Protein AF-A0A6G3WWG4-F1 (afdb_monomer_lite)

Sequence (65 aa):
MADAASRLTALVEELLSEPLPVRIRAWDGSESGPPGAPVLVIRHRRALRRLLWKPGELGLARAWV

Secondary structure (DSSP, 8-state):
---HHHHHHHHHHHHHSS--SSEEE-TTS-EES-TTS-EEE---HHHHHHHHH-TTSSTTGGG--

pLDDT: mean 77.61, std 12.88, range [45.25, 91.19]

Radius of gyration: 11.56 Å; chains: 1; bounding box: 26×26×24 Å

Organism: NCBI:txid2706086

Foldseek 3Di:
DDAVQVVVQVVVCVVVVHHDQEWEQECVRHIDHDPPGHYQYHNDPVLVVVCVVPVPDDPVPVSPD

Structure (mmCIF, N/CA/C/O backbone):
data_AF-A0A6G3WWG4-F1
#
_entry.id   AF-A0A6G3WWG4-F1
#
loop_
_atom_site.group_PDB
_atom_site.id
_atom_site.type_symbol
_atom_site.label_atom_id
_atom_site.label_alt_id
_atom_site.label_comp_id
_atom_site.label_asym_id
_atom_site.label_entity_id
_atom_site.label_seq_id
_atom_site.pdbx_PDB_ins_code
_atom_site.Cartn_x
_atom_site.Cartn_y
_atom_site.Cartn_z
_atom_site.occupancy
_atom_site.B_iso_or_equiv
_atom_site.auth_seq_id
_atom_site.auth_comp_id
_atom_site.auth_asym_id
_atom_site.auth_atom_id
_atom_site.pdbx_PDB_model_num
ATOM 1 N N . MET A 1 1 ? 15.699 -10.868 0.716 1.00 54.78 1 MET A N 1
ATOM 2 C CA . MET A 1 1 ? 14.252 -11.002 0.442 1.00 54.78 1 MET A CA 1
ATOM 3 C C . MET A 1 1 ? 13.710 -9.611 0.168 1.00 54.78 1 MET A C 1
ATOM 5 O O . MET A 1 1 ? 14.090 -8.695 0.887 1.00 54.78 1 MET A O 1
ATOM 9 N N . ALA A 1 2 ? 12.977 -9.405 -0.925 1.00 68.81 2 ALA A N 1
ATOM 10 C CA . ALA A 1 2 ? 12.406 -8.092 -1.218 1.00 68.81 2 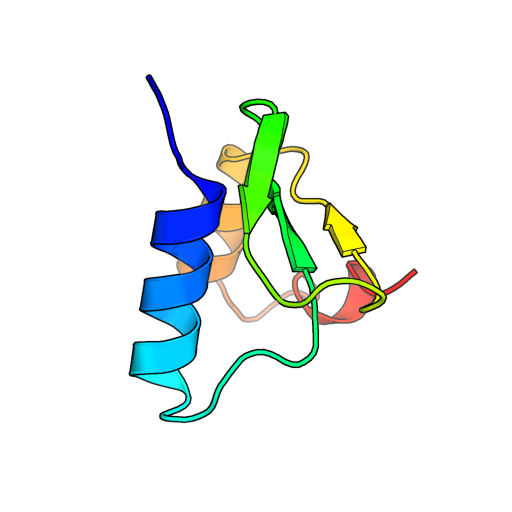ALA A CA 1
ATOM 11 C C . ALA A 1 2 ? 11.274 -7.817 -0.218 1.00 68.81 2 ALA A C 1
ATOM 13 O O . ALA A 1 2 ? 10.396 -8.658 -0.057 1.00 68.81 2 ALA A O 1
ATOM 14 N N . ASP A 1 3 ? 11.358 -6.692 0.487 1.00 85.38 3 ASP A N 1
ATOM 15 C CA . ASP A 1 3 ? 10.333 -6.241 1.429 1.00 85.38 3 ASP A CA 1
ATOM 16 C C . ASP A 1 3 ? 9.869 -4.843 1.017 1.00 85.38 3 ASP A C 1
ATOM 18 O O . ASP A 1 3 ? 10.235 -3.817 1.598 1.00 85.38 3 ASP A O 1
ATOM 22 N N . ALA A 1 4 ? 9.177 -4.786 -0.120 1.00 87.62 4 ALA A N 1
ATOM 23 C CA . ALA A 1 4 ? 8.656 -3.532 -0.633 1.00 87.62 4 ALA A CA 1
ATOM 24 C C . ALA A 1 4 ? 7.535 -2.975 0.257 1.00 87.62 4 ALA A C 1
ATOM 26 O O . ALA A 1 4 ? 7.439 -1.757 0.384 1.00 87.62 4 ALA A O 1
ATOM 27 N N . ALA A 1 5 ? 6.718 -3.823 0.889 1.00 87.88 5 ALA A N 1
ATOM 28 C CA . ALA A 1 5 ? 5.605 -3.387 1.725 1.00 87.88 5 ALA A CA 1
ATOM 29 C C . ALA A 1 5 ? 6.069 -2.637 2.974 1.00 87.88 5 ALA A C 1
ATOM 31 O O . ALA A 1 5 ? 5.561 -1.543 3.228 1.00 87.88 5 ALA A O 1
ATOM 32 N N . SER A 1 6 ? 7.066 -3.139 3.710 1.00 88.06 6 SER A N 1
ATOM 33 C CA . SER A 1 6 ? 7.575 -2.417 4.886 1.00 88.06 6 SER A CA 1
ATOM 34 C C . SER A 1 6 ? 8.236 -1.100 4.507 1.00 88.06 6 SER A C 1
ATOM 36 O O . SER A 1 6 ? 8.016 -0.092 5.168 1.00 88.06 6 SER A O 1
ATOM 38 N N . ARG A 1 7 ? 8.988 -1.068 3.399 1.00 88.38 7 ARG A N 1
ATOM 39 C CA . ARG A 1 7 ? 9.616 0.170 2.907 1.00 88.38 7 ARG A CA 1
ATOM 40 C C . ARG A 1 7 ? 8.587 1.220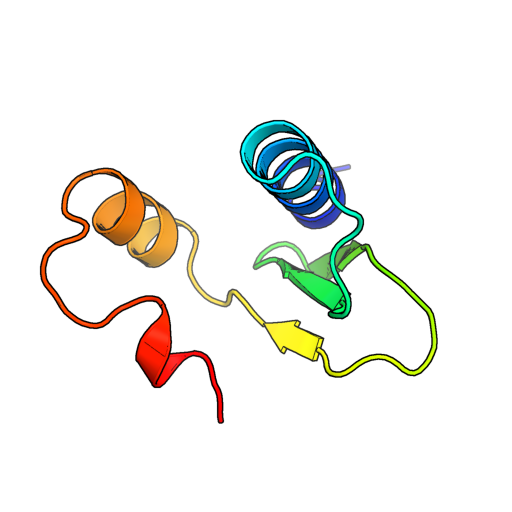 2.509 1.00 88.38 7 ARG A C 1
ATOM 42 O O . ARG A 1 7 ? 8.786 2.394 2.783 1.00 88.38 7 ARG A O 1
ATOM 49 N N . LEU A 1 8 ? 7.508 0.805 1.848 1.00 84.69 8 LEU A N 1
ATOM 50 C CA . LEU A 1 8 ? 6.422 1.712 1.486 1.00 84.69 8 LEU A CA 1
ATOM 51 C C . LEU A 1 8 ? 5.675 2.204 2.722 1.00 84.69 8 LEU A C 1
ATOM 53 O O . LEU A 1 8 ? 5.387 3.389 2.800 1.00 84.69 8 LEU A O 1
ATOM 57 N N . THR A 1 9 ? 5.413 1.323 3.685 1.00 86.62 9 THR A N 1
ATOM 58 C CA . THR A 1 9 ? 4.749 1.689 4.944 1.00 86.62 9 THR A CA 1
ATOM 59 C C . THR A 1 9 ? 5.575 2.725 5.699 1.00 86.62 9 THR A C 1
ATOM 61 O O . THR A 1 9 ? 5.072 3.809 5.959 1.00 86.62 9 THR A O 1
ATOM 64 N N . ALA A 1 10 ? 6.868 2.463 5.907 1.00 87.19 10 ALA A N 1
ATOM 65 C CA . ALA A 1 10 ? 7.772 3.391 6.581 1.00 87.19 10 ALA A CA 1
ATOM 66 C C . ALA A 1 10 ? 7.857 4.757 5.879 1.00 87.19 10 ALA A C 1
ATOM 68 O O . ALA A 1 10 ? 7.791 5.785 6.538 1.00 87.19 10 ALA A O 1
ATOM 69 N N . LEU A 1 11 ? 7.948 4.781 4.542 1.00 86.06 11 LEU A N 1
ATOM 70 C CA . LEU A 1 11 ? 7.973 6.036 3.780 1.00 86.06 11 LEU A CA 1
ATOM 71 C C . LEU A 1 11 ? 6.687 6.849 3.954 1.00 86.06 11 LEU A C 1
ATOM 73 O O . LEU A 1 11 ? 6.738 8.072 4.034 1.00 86.06 11 LEU A O 1
ATOM 77 N N . VAL A 1 12 ? 5.530 6.186 3.963 1.00 83.06 12 VAL A N 1
ATOM 78 C CA . VAL A 1 12 ? 4.245 6.876 4.107 1.00 83.06 12 VAL A CA 1
ATOM 79 C C . VAL A 1 12 ? 4.047 7.350 5.547 1.00 83.06 12 VAL A C 1
ATOM 81 O O . VAL A 1 12 ? 3.595 8.472 5.741 1.00 83.06 12 VAL A O 1
ATOM 84 N N . GLU A 1 13 ? 4.433 6.553 6.542 1.00 86.06 13 GLU A N 1
ATOM 85 C CA . GLU A 1 13 ? 4.412 6.959 7.953 1.00 86.06 13 GLU A CA 1
ATOM 86 C C . GLU A 1 13 ? 5.360 8.136 8.220 1.00 86.06 13 GLU A C 1
ATOM 88 O O . GLU A 1 13 ? 4.990 9.062 8.933 1.00 86.06 13 GLU A O 1
ATOM 93 N N . GLU A 1 14 ? 6.543 8.166 7.596 1.00 85.88 14 GLU A N 1
ATOM 94 C CA . GLU A 1 14 ? 7.474 9.302 7.672 1.00 85.88 14 GLU A CA 1
ATOM 95 C C . GLU A 1 14 ? 6.878 10.570 7.039 1.00 85.88 14 GLU A C 1
ATOM 97 O O . GLU A 1 14 ? 6.964 11.656 7.610 1.00 85.88 14 GLU A O 1
ATOM 102 N N . LEU A 1 15 ? 6.221 10.438 5.883 1.00 81.25 15 LEU A N 1
ATOM 103 C CA . LEU A 1 15 ? 5.573 11.555 5.189 1.00 81.25 15 LEU A CA 1
ATOM 104 C C . LEU A 1 15 ? 4.350 12.102 5.936 1.00 81.25 15 LEU A C 1
ATOM 106 O O . LEU A 1 15 ? 4.119 13.309 5.920 1.00 81.25 15 LEU A O 1
ATOM 110 N N . LEU A 1 16 ? 3.549 11.225 6.543 1.00 81.19 16 LEU A N 1
ATOM 111 C CA . LEU A 1 16 ? 2.313 11.593 7.238 1.00 81.19 16 LEU A CA 1
ATOM 112 C C . LEU A 1 16 ? 2.526 11.873 8.730 1.00 81.19 16 LEU A C 1
ATOM 114 O O . LEU A 1 16 ? 1.639 12.434 9.361 1.00 81.19 16 LEU A O 1
ATOM 118 N N . SER A 1 17 ? 3.684 11.503 9.289 1.00 83.88 17 SER A N 1
ATOM 119 C CA . SER A 1 17 ? 3.970 11.517 10.735 1.00 83.88 17 SER A CA 1
ATOM 120 C C . SER A 1 17 ? 2.943 10.751 11.584 1.00 83.88 17 SER A C 1
ATOM 122 O O . SER A 1 17 ? 2.846 10.966 12.791 1.00 83.88 17 SER A O 1
ATOM 124 N N . GLU A 1 18 ? 2.185 9.845 10.964 1.00 80.38 18 GLU A N 1
ATOM 125 C CA . GLU A 1 18 ? 1.110 9.075 11.583 1.00 80.38 18 GLU A CA 1
ATOM 126 C C . GLU A 1 18 ? 1.154 7.613 11.119 1.00 80.38 18 GLU A C 1
ATOM 128 O O . GLU A 1 18 ? 1.485 7.345 9.958 1.00 80.38 18 GLU A O 1
ATOM 133 N N . PRO A 1 19 ? 0.803 6.658 12.003 1.00 76.62 19 PRO A N 1
ATOM 134 C CA . PRO A 1 19 ? 0.737 5.248 11.649 1.00 76.62 19 PRO A CA 1
ATOM 135 C C . PRO A 1 19 ? -0.372 5.004 10.628 1.00 76.62 19 PRO A C 1
ATOM 137 O O . PRO A 1 19 ? -1.492 5.505 10.760 1.00 76.62 19 PRO A O 1
ATOM 140 N N . LEU A 1 20 ? -0.081 4.186 9.619 1.00 76.44 20 LEU A N 1
ATOM 141 C CA . LEU A 1 20 ? -1.050 3.917 8.567 1.00 76.44 20 LEU A CA 1
ATOM 142 C C . LEU A 1 20 ? -2.177 3.007 9.092 1.00 76.44 20 LEU A C 1
ATOM 144 O O . LEU A 1 20 ? -1.904 1.880 9.512 1.00 76.44 20 LEU A O 1
ATOM 148 N N . PRO A 1 21 ? -3.462 3.406 9.007 1.00 80.19 21 PRO A N 1
ATOM 149 C CA . PRO A 1 21 ? -4.576 2.580 9.482 1.00 80.19 21 PRO A CA 1
ATOM 150 C C . PRO A 1 21 ? -4.921 1.433 8.515 1.00 80.19 21 PRO A C 1
ATOM 152 O O . PRO A 1 21 ? -5.981 0.818 8.625 1.00 80.19 21 PRO A O 1
ATOM 155 N N . VAL A 1 22 ? -4.056 1.162 7.534 1.00 85.12 22 VAL A N 1
ATOM 156 C CA . VAL A 1 22 ? -4.258 0.173 6.475 1.00 85.12 22 VAL A CA 1
ATOM 157 C C . VAL A 1 22 ? -3.030 -0.715 6.348 1.00 85.12 22 VAL A C 1
ATOM 159 O O . VAL A 1 22 ? -1.903 -0.296 6.604 1.00 85.12 22 VAL A O 1
ATOM 162 N N . ARG A 1 23 ? -3.243 -1.949 5.905 1.00 87.81 23 ARG A N 1
ATOM 163 C CA . ARG A 1 23 ? -2.166 -2.880 5.579 1.00 87.81 23 ARG A CA 1
ATOM 164 C C . ARG A 1 23 ? -1.771 -2.724 4.116 1.00 87.81 23 ARG A C 1
ATOM 166 O O . ARG A 1 23 ? -2.631 -2.772 3.251 1.00 87.81 23 ARG A O 1
ATOM 173 N N . ILE A 1 24 ? -0.489 -2.614 3.804 1.00 88.38 24 ILE A N 1
ATOM 174 C CA . ILE A 1 24 ? 0.020 -2.578 2.431 1.00 88.38 24 ILE A CA 1
ATOM 175 C C . ILE A 1 24 ? 0.483 -3.977 2.031 1.00 88.38 24 ILE A C 1
ATOM 177 O O . ILE A 1 24 ? 1.321 -4.558 2.710 1.00 88.38 24 ILE A O 1
ATOM 181 N N . ARG A 1 25 ? -0.007 -4.494 0.898 1.00 89.88 25 ARG A N 1
ATOM 182 C CA . ARG A 1 25 ? 0.536 -5.677 0.210 1.00 89.88 25 ARG A CA 1
ATOM 183 C C . ARG A 1 25 ? 1.208 -5.243 -1.087 1.00 89.88 25 ARG A C 1
ATOM 185 O O . ARG A 1 25 ? 0.551 -4.691 -1.972 1.00 89.88 25 ARG A O 1
ATOM 192 N N . ALA A 1 26 ? 2.500 -5.502 -1.227 1.00 90.00 26 ALA A N 1
ATOM 193 C CA . ALA A 1 26 ? 3.256 -5.115 -2.412 1.00 90.00 26 ALA A CA 1
ATOM 194 C C . ALA A 1 26 ? 3.262 -6.205 -3.500 1.00 90.00 26 ALA A C 1
ATOM 196 O O . ALA A 1 26 ? 2.858 -7.350 -3.298 1.00 90.00 26 ALA A O 1
ATOM 197 N N . TRP A 1 27 ? 3.734 -5.827 -4.692 1.00 87.31 27 TRP A N 1
ATOM 198 C CA . TRP A 1 27 ? 3.800 -6.685 -5.886 1.00 87.31 27 TRP A CA 1
ATOM 199 C C . TRP A 1 27 ? 4.752 -7.878 -5.741 1.00 87.31 27 TRP A C 1
ATOM 201 O O . TRP A 1 27 ? 4.708 -8.790 -6.559 1.00 87.31 27 TRP A O 1
ATOM 211 N N . ASP A 1 28 ? 5.648 -7.847 -4.757 1.00 86.94 28 ASP A N 1
ATOM 212 C CA . ASP A 1 28 ? 6.559 -8.941 -4.412 1.00 86.94 28 ASP A CA 1
ATOM 213 C C . ASP A 1 28 ? 5.941 -9.926 -3.403 1.00 86.94 28 ASP A C 1
ATOM 215 O O . ASP A 1 28 ? 6.603 -10.879 -3.002 1.00 86.94 28 ASP A O 1
ATOM 219 N N . GLY A 1 29 ? 4.679 -9.713 -3.010 1.00 86.81 29 GLY A N 1
ATOM 220 C CA . GLY A 1 29 ? 3.965 -10.533 -2.035 1.00 86.81 29 GLY A CA 1
ATOM 221 C C . GLY A 1 29 ? 4.245 -10.161 -0.579 1.00 86.81 29 GLY A C 1
ATOM 222 O O . GLY A 1 29 ? 3.649 -10.770 0.305 1.00 86.81 29 GLY A O 1
ATOM 223 N N . SER A 1 30 ? 5.105 -9.171 -0.315 1.00 90.19 30 SER A N 1
ATOM 224 C CA . SER A 1 30 ? 5.329 -8.668 1.045 1.00 90.19 30 SER A CA 1
ATOM 225 C C . SER A 1 30 ? 4.105 -7.919 1.576 1.00 90.19 30 SER A C 1
ATOM 227 O O . SER A 1 30 ? 3.338 -7.331 0.807 1.00 90.19 30 SER A O 1
ATOM 229 N N . GLU A 1 31 ? 3.927 -7.936 2.897 1.00 91.19 31 GLU A N 1
ATOM 230 C CA . GLU A 1 31 ? 2.850 -7.247 3.610 1.00 91.19 31 GLU A CA 1
ATOM 231 C C . GLU A 1 31 ? 3.381 -6.495 4.824 1.00 91.19 31 GLU A C 1
ATOM 233 O O . GLU A 1 31 ? 4.231 -7.016 5.541 1.00 91.19 31 GLU A O 1
ATOM 238 N N . SER A 1 32 ? 2.842 -5.305 5.087 1.00 90.50 32 SER A N 1
ATOM 239 C CA . SER A 1 32 ? 3.147 -4.529 6.291 1.00 90.50 32 SER A CA 1
ATOM 240 C C . SER A 1 32 ? 1.949 -3.690 6.735 1.00 90.50 32 SER A C 1
ATOM 242 O O . SER A 1 32 ? 1.139 -3.278 5.907 1.00 90.50 32 SER A O 1
ATOM 244 N N . GLY A 1 33 ? 1.810 -3.486 8.043 1.00 87.06 33 GLY A N 1
ATOM 245 C CA . GLY A 1 33 ? 0.713 -2.744 8.666 1.00 87.06 33 GLY A CA 1
ATOM 246 C C . GLY A 1 33 ? -0.121 -3.572 9.656 1.00 87.06 33 GLY A C 1
ATOM 247 O O . GLY A 1 33 ? 0.086 -4.784 9.812 1.00 87.06 33 GLY A O 1
ATOM 248 N N . PRO A 1 34 ? -1.071 -2.924 10.351 1.00 85.62 34 PRO A N 1
ATOM 249 C CA . PRO A 1 34 ? -1.771 -3.515 11.487 1.00 85.62 34 PRO A CA 1
ATOM 250 C C . PRO A 1 34 ? -2.578 -4.783 11.131 1.00 85.62 34 PRO A C 1
ATOM 252 O O . PRO A 1 34 ? -3.089 -4.931 10.012 1.00 85.62 34 PRO A O 1
ATOM 255 N N . PRO A 1 35 ? -2.692 -5.754 12.059 1.00 81.75 35 PRO A N 1
ATOM 256 C CA . PRO A 1 35 ? -3.586 -6.899 11.905 1.00 81.75 35 PRO A CA 1
ATOM 257 C C . PRO A 1 35 ? -5.054 -6.467 11.957 1.00 81.75 35 PRO A C 1
ATOM 259 O O . PRO A 1 35 ? -5.438 -5.653 12.786 1.00 81.75 35 PRO A O 1
ATOM 262 N N . GLY A 1 36 ? -5.874 -7.014 11.055 1.00 79.88 36 GLY A N 1
ATOM 263 C CA . GLY A 1 36 ? -7.311 -6.713 10.978 1.00 79.88 36 GLY A CA 1
ATOM 264 C C . GLY A 1 36 ? -7.672 -5.413 10.249 1.00 79.88 36 GLY A C 1
ATOM 265 O O . GLY A 1 36 ? -8.854 -5.126 10.085 1.00 79.88 36 GLY A O 1
ATOM 266 N N . ALA A 1 37 ? -6.683 -4.652 9.778 1.00 84.31 37 ALA A N 1
ATOM 267 C CA . ALA A 1 37 ? -6.903 -3.465 8.963 1.00 84.31 37 ALA A CA 1
ATOM 268 C C . ALA A 1 37 ? -7.211 -3.818 7.493 1.00 84.31 37 ALA A C 1
ATOM 270 O O . ALA A 1 37 ? -6.747 -4.855 6.999 1.00 84.31 37 ALA A O 1
ATOM 271 N N . PRO A 1 38 ? -7.955 -2.962 6.764 1.00 84.69 38 PRO A N 1
ATOM 272 C CA . PRO A 1 38 ? -8.177 -3.144 5.332 1.00 84.69 38 PRO A CA 1
ATOM 273 C C . PRO A 1 38 ? -6.846 -3.166 4.569 1.00 84.69 38 PRO A C 1
ATOM 275 O O . PRO A 1 38 ? -5.893 -2.469 4.929 1.00 84.69 38 PRO A O 1
ATOM 278 N N . VAL A 1 39 ? -6.775 -3.991 3.519 1.00 86.56 39 VAL A N 1
ATOM 279 C CA . VAL A 1 39 ? -5.528 -4.267 2.791 1.00 86.56 39 VAL A CA 1
ATOM 280 C C . VAL A 1 39 ? -5.475 -3.507 1.466 1.00 86.56 39 VAL A C 1
ATOM 282 O O . VAL A 1 39 ? -6.218 -3.808 0.536 1.00 86.56 39 VAL A O 1
ATOM 285 N N . LEU A 1 40 ? -4.527 -2.583 1.345 1.00 83.81 40 LEU A N 1
ATOM 286 C CA . LEU A 1 40 ? -4.147 -1.903 0.115 1.00 83.81 40 LEU A CA 1
ATOM 287 C C . LEU A 1 40 ? -3.186 -2.776 -0.705 1.00 83.81 40 LEU A C 1
ATOM 289 O O . LEU A 1 40 ? -2.022 -2.956 -0.346 1.00 83.81 40 LEU A O 1
ATOM 293 N N . VAL A 1 41 ? -3.654 -3.301 -1.841 1.00 85.44 41 VAL A N 1
ATOM 294 C CA . VAL A 1 41 ? -2.857 -4.191 -2.702 1.00 85.44 41 VAL A CA 1
ATOM 295 C C . VAL A 1 41 ? -2.250 -3.434 -3.883 1.00 85.44 41 VAL A C 1
ATOM 297 O O . VAL A 1 41 ? -2.935 -3.060 -4.835 1.00 85.44 41 VAL A O 1
ATOM 300 N N . ILE A 1 42 ? -0.926 -3.298 -3.893 1.00 83.50 42 ILE A N 1
ATOM 301 C CA . ILE A 1 42 ? -0.174 -2.657 -4.973 1.00 83.50 42 ILE A CA 1
ATOM 302 C C . ILE A 1 42 ? 0.348 -3.726 -5.935 1.00 83.50 42 ILE A C 1
ATOM 304 O O . ILE A 1 42 ? 1.450 -4.248 -5.789 1.00 83.50 42 ILE A O 1
ATOM 308 N N . ARG A 1 43 ? -0.429 -4.023 -6.979 1.00 82.19 43 ARG A N 1
ATOM 309 C CA . ARG A 1 43 ? -0.099 -5.080 -7.959 1.00 82.19 43 ARG A CA 1
ATOM 310 C C . ARG A 1 43 ? 1.023 -4.712 -8.933 1.00 82.19 43 ARG A C 1
ATOM 312 O O . ARG A 1 43 ? 1.662 -5.592 -9.506 1.00 82.19 43 ARG A O 1
ATOM 319 N N . HIS A 1 44 ? 1.274 -3.420 -9.156 1.00 82.00 44 HIS A N 1
ATOM 320 C CA . HIS A 1 44 ? 2.175 -2.967 -10.218 1.00 82.00 44 HIS A CA 1
ATOM 321 C C . HIS A 1 44 ? 3.143 -1.873 -9.754 1.00 82.00 44 HIS A C 1
ATOM 323 O O . HIS A 1 44 ? 2.799 -0.691 -9.717 1.00 82.00 44 HIS A O 1
ATOM 329 N N . ARG A 1 45 ? 4.418 -2.240 -9.547 1.00 81.62 45 ARG A N 1
ATOM 330 C CA . ARG A 1 45 ? 5.517 -1.299 -9.234 1.00 81.62 45 ARG A CA 1
ATOM 331 C C . ARG A 1 45 ? 5.598 -0.112 -10.196 1.00 81.62 45 ARG A C 1
ATOM 333 O O . ARG A 1 45 ? 5.899 1.013 -9.803 1.00 81.62 45 ARG A O 1
ATOM 340 N N . ARG A 1 46 ? 5.379 -0.373 -11.491 1.00 82.31 46 ARG A N 1
ATOM 341 C CA . ARG A 1 46 ? 5.469 0.649 -12.546 1.00 82.31 46 ARG A CA 1
ATOM 342 C C . ARG A 1 46 ? 4.350 1.687 -12.431 1.00 82.31 46 ARG A C 1
ATOM 344 O O . ARG A 1 46 ? 4.612 2.852 -12.710 1.00 82.31 46 ARG A O 1
ATOM 351 N N . ALA A 1 47 ? 3.153 1.276 -12.012 1.00 76.69 47 ALA A N 1
ATOM 352 C CA . ALA A 1 47 ? 2.017 2.172 -11.818 1.00 76.69 47 ALA A CA 1
ATOM 353 C C . ALA A 1 47 ? 2.240 3.081 -10.603 1.00 76.69 47 ALA A C 1
ATOM 355 O O . ALA A 1 47 ? 2.118 4.294 -10.738 1.00 76.69 47 ALA A O 1
ATOM 356 N N . LEU A 1 48 ? 2.695 2.516 -9.475 1.00 78.12 48 LEU A N 1
ATOM 357 C CA . LEU A 1 48 ? 3.044 3.298 -8.284 1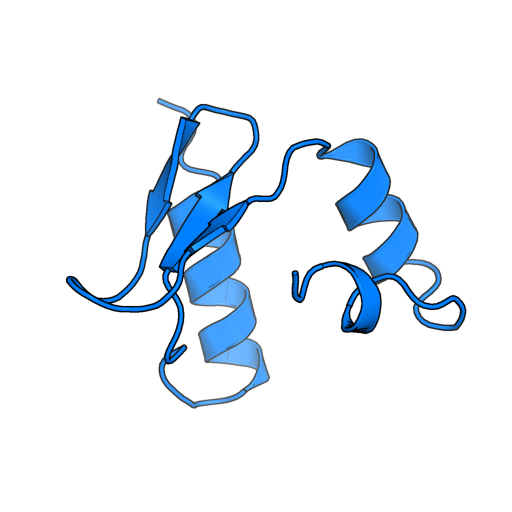.00 78.12 48 LEU A CA 1
ATOM 358 C C . LEU A 1 48 ? 4.100 4.362 -8.600 1.00 78.12 48 LEU A C 1
ATOM 360 O O . LEU A 1 48 ? 3.942 5.525 -8.250 1.00 78.12 48 LEU A O 1
ATOM 364 N N . ARG A 1 49 ? 5.159 3.984 -9.326 1.00 82.06 49 ARG A N 1
ATOM 365 C CA . ARG A 1 49 ? 6.180 4.950 -9.736 1.00 82.06 49 ARG A CA 1
ATOM 366 C C . ARG A 1 49 ? 5.580 6.062 -10.598 1.00 82.06 49 ARG A C 1
ATOM 368 O O . ARG A 1 49 ? 5.853 7.222 -10.341 1.00 82.06 49 ARG A O 1
ATOM 375 N N . ARG A 1 50 ? 4.755 5.738 -11.598 1.00 77.69 50 ARG A N 1
ATOM 376 C CA . ARG A 1 50 ? 4.105 6.769 -12.429 1.00 77.69 50 ARG A CA 1
ATOM 377 C C . ARG A 1 50 ? 3.250 7.727 -11.597 1.00 77.69 50 ARG A C 1
ATOM 379 O O . ARG A 1 50 ? 3.312 8.921 -11.854 1.00 77.69 50 ARG A O 1
ATOM 386 N N . LEU A 1 51 ? 2.535 7.221 -10.593 1.00 70.38 51 LEU A N 1
ATOM 387 C CA . LEU A 1 51 ? 1.719 8.034 -9.693 1.00 70.38 51 LEU A CA 1
ATOM 388 C C . LEU A 1 51 ? 2.557 9.013 -8.859 1.00 70.38 51 LEU A C 1
ATOM 390 O O . LEU A 1 51 ? 2.209 10.183 -8.770 1.00 70.38 51 LEU A O 1
ATOM 394 N N . LEU A 1 52 ? 3.686 8.559 -8.308 1.00 73.25 52 LEU A N 1
ATOM 395 C CA . LEU A 1 52 ? 4.580 9.411 -7.511 1.00 73.25 52 LEU A CA 1
ATOM 396 C C . LEU A 1 52 ? 5.221 10.542 -8.334 1.00 73.25 52 LE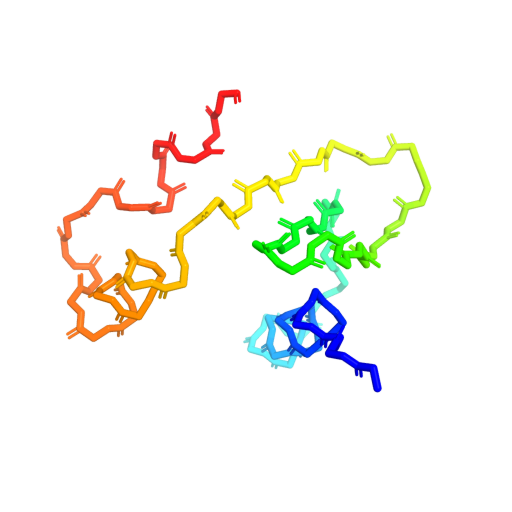U A C 1
ATOM 398 O O . LEU A 1 52 ? 5.451 11.624 -7.809 1.00 73.25 52 LEU A O 1
ATOM 402 N N . TRP A 1 53 ? 5.493 10.312 -9.623 1.00 73.62 53 TRP A N 1
ATOM 403 C CA . TRP A 1 53 ? 6.102 11.316 -10.512 1.00 73.62 53 TRP A CA 1
ATOM 404 C C . TRP A 1 53 ? 5.077 12.176 -11.279 1.00 73.62 53 TRP A C 1
ATOM 406 O O . TRP A 1 53 ? 5.448 13.192 -11.862 1.00 73.62 53 TRP A O 1
ATOM 416 N N . LYS A 1 54 ? 3.796 11.786 -11.291 1.00 67.06 54 LYS A N 1
ATOM 417 C CA . LYS A 1 54 ? 2.667 12.556 -11.840 1.00 67.06 54 LYS A CA 1
ATOM 418 C C . LYS A 1 54 ? 1.425 12.370 -10.948 1.00 67.06 54 LYS A C 1
ATOM 420 O O . LYS A 1 54 ? 0.536 11.594 -11.300 1.00 67.06 54 LYS A O 1
ATOM 425 N N . PRO A 1 55 ? 1.328 13.096 -9.820 1.00 59.34 55 PRO A N 1
ATOM 426 C CA . PRO A 1 55 ? 0.245 12.923 -8.845 1.00 59.34 55 PRO A CA 1
ATOM 427 C C . PRO A 1 55 ? -1.133 13.426 -9.322 1.00 59.34 55 PRO A C 1
ATOM 429 O O . PRO A 1 55 ? -2.123 13.240 -8.624 1.00 59.34 55 PRO A O 1
ATOM 432 N N . GLY A 1 56 ? -1.216 14.056 -10.501 1.00 60.12 56 GLY A N 1
ATOM 433 C CA . GLY A 1 56 ? -2.416 14.750 -10.987 1.00 60.12 56 GLY A CA 1
ATOM 434 C C . GLY A 1 56 ? -3.552 13.874 -11.529 1.00 60.12 56 GLY A C 1
ATOM 435 O O . GLY A 1 56 ? -4.641 14.391 -11.747 1.00 60.12 56 GLY A O 1
ATOM 436 N N . GLU A 1 57 ? -3.350 12.569 -11.737 1.00 56.97 57 GLU A N 1
ATOM 437 C CA . GLU A 1 57 ? -4.382 11.688 -12.304 1.00 56.97 57 GLU A CA 1
ATOM 438 C C . GLU A 1 57 ? -4.669 10.487 -11.387 1.00 56.97 57 GLU A C 1
ATOM 440 O O . GLU A 1 57 ? -4.079 9.419 -11.517 1.00 56.97 57 GLU A O 1
ATOM 445 N N . LEU A 1 58 ? -5.616 10.656 -10.457 1.00 53.94 58 LEU A N 1
ATOM 446 C CA . LEU A 1 58 ? -6.548 9.610 -9.985 1.00 53.94 58 LEU A CA 1
ATOM 447 C C . LEU A 1 58 ? -5.990 8.307 -9.353 1.00 53.94 58 LEU A C 1
ATOM 449 O O . LEU A 1 58 ? -6.771 7.395 -9.079 1.00 53.94 58 LEU A O 1
ATOM 453 N N . GLY A 1 59 ? -4.687 8.170 -9.096 1.00 51.31 59 GLY A N 1
ATOM 454 C CA . GLY A 1 59 ? -4.112 6.868 -8.714 1.00 51.31 59 GLY A CA 1
ATOM 455 C C . GLY A 1 59 ? -4.222 6.471 -7.239 1.00 51.31 59 GLY A C 1
ATOM 456 O O . GLY A 1 59 ? -4.174 5.280 -6.950 1.00 51.3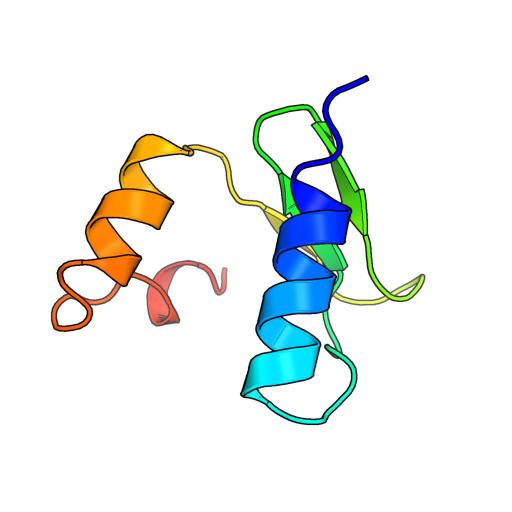1 59 GLY A O 1
ATOM 457 N N . LEU A 1 60 ? -4.406 7.417 -6.312 1.00 53.88 60 LEU A N 1
ATOM 458 C CA . LEU A 1 60 ? -4.660 7.097 -4.897 1.00 53.88 60 LEU A CA 1
ATOM 459 C C . LEU A 1 60 ? -6.151 6.809 -4.640 1.00 53.88 60 LEU A C 1
ATOM 461 O O . LEU A 1 60 ? -6.476 5.871 -3.921 1.00 53.88 60 LEU A O 1
ATOM 465 N N . ALA A 1 61 ? -7.059 7.543 -5.296 1.00 52.28 61 ALA A N 1
ATOM 466 C CA . ALA A 1 61 ? -8.502 7.451 -5.046 1.00 52.28 61 ALA A CA 1
ATOM 467 C C . ALA A 1 61 ? -9.176 6.198 -5.644 1.00 52.28 61 ALA A C 1
ATOM 469 O O . ALA A 1 61 ? -10.175 5.736 -5.105 1.00 52.28 61 ALA A O 1
ATOM 470 N N . ARG A 1 62 ? -8.644 5.609 -6.730 1.00 49.34 62 ARG A N 1
ATOM 471 C CA . ARG A 1 62 ? -9.178 4.352 -7.309 1.00 49.34 62 ARG A CA 1
ATOM 472 C C 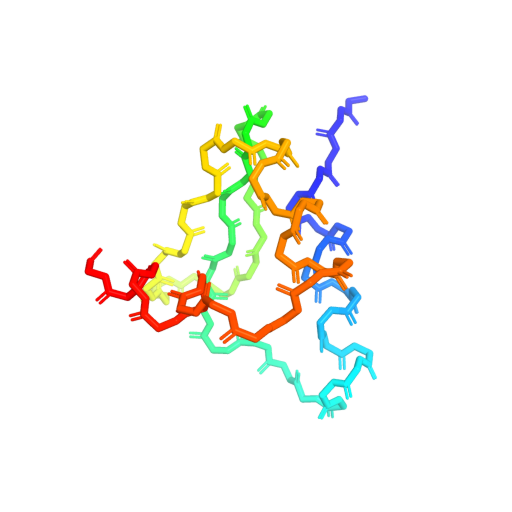. ARG A 1 62 ? -8.567 3.072 -6.738 1.00 49.34 62 ARG A C 1
ATOM 474 O O . ARG A 1 62 ? -9.032 1.990 -7.079 1.00 49.34 62 ARG A O 1
ATOM 481 N N . ALA A 1 63 ? -7.539 3.176 -5.895 1.00 51.34 63 ALA A N 1
ATOM 482 C CA . ALA A 1 63 ? -7.005 2.025 -5.166 1.00 51.34 63 ALA A CA 1
ATOM 483 C C . ALA A 1 63 ? -7.845 1.676 -3.920 1.00 51.34 63 ALA A C 1
ATOM 485 O O . ALA A 1 63 ? -7.535 0.708 -3.230 1.00 51.34 63 ALA A O 1
ATOM 486 N N . TRP A 1 64 ? -8.899 2.456 -3.657 1.00 46.78 64 TRP A N 1
ATOM 487 C CA . TRP A 1 64 ? -9.899 2.218 -2.624 1.00 46.78 64 TRP A CA 1
ATOM 488 C C . TRP A 1 64 ? -11.135 1.535 -3.227 1.00 46.78 64 TRP A C 1
ATOM 490 O O . TRP A 1 64 ? -12.170 2.166 -3.434 1.00 46.78 64 TRP A O 1
ATOM 500 N N . VAL A 1 65 ? -10.998 0.255 -3.572 1.00 45.25 65 VAL A N 1
ATOM 501 C CA . VAL A 1 65 ? -12.122 -0.684 -3.729 1.00 45.25 65 VAL A CA 1
ATOM 502 C C . VAL A 1 65 ? -11.718 -2.000 -3.091 1.00 45.25 65 VAL A C 1
ATOM 504 O O . VAL A 1 65 ? -10.619 -2.492 -3.441 1.00 45.25 65 VAL A O 1
#